Protein AF-A0A7J6TNI6-F1 (afdb_monomer_lite)

Organism: Perkinsus olseni (NCBI:txid32597)

Secondary structure (DSSP, 8-state):
--------------PPPPP---HHHHHHHHHHHHHHHHHHHHHHHHHHHHHHHHHHHHHHTT-HHHHHHHHHHHHHHHHHHHHHHHHHHHHHHHHHHHHHHHHHHHHHHHHHHHHHHHHHHHHHHHHHTTHHHHHHHHHHHHHHHHHTT-

Sequence (150 aa):
MRLFFGSKKKEQKKAAPPPQQNLPDAIMKNKEAIDTLEKREQLIEKKMAIQEQEARSRAAAKDKRGALMALKRKKLYEAELQTLMNSRMTLEQQILSLESSQTTAVAVQALAQGVSAQKTMNQQLNIDNIDELMDDMAEQQDLQNEVSQV

InterPro domains:
  IPR005024 Snf7 family [PF03357] (31-149)
  IPR005024 Snf7 family [PTHR22761] (9-149)

Radius of gyration: 37.38 Å; chains: 1; bounding box: 59×65×116 Å

Structure (mmCIF, N/CA/C/O backbone):
data_AF-A0A7J6TNI6-F1
#
_entry.id   AF-A0A7J6TNI6-F1
#
loop_
_atom_site.group_PDB
_atom_site.id
_atom_site.type_symbol
_atom_site.label_atom_id
_atom_site.label_alt_id
_atom_site.label_comp_id
_atom_site.label_asym_id
_atom_site.label_entity_id
_atom_site.label_seq_id
_atom_site.pdbx_PDB_ins_code
_atom_site.Cartn_x
_atom_site.Cartn_y
_atom_site.Cartn_z
_atom_site.occupancy
_atom_site.B_iso_or_equiv
_atom_site.auth_seq_id
_atom_site.auth_comp_id
_atom_site.auth_asym_id
_atom_site.auth_atom_id
_atom_site.pdbx_PDB_model_num
ATOM 1 N N . MET A 1 1 ? -13.912 52.108 47.418 1.00 45.91 1 MET A N 1
ATOM 2 C CA . MET A 1 1 ? -14.290 51.784 46.024 1.00 45.91 1 MET A CA 1
ATOM 3 C C . MET A 1 1 ? -14.054 50.297 45.799 1.00 45.91 1 MET A C 1
ATOM 5 O O . MET A 1 1 ? -12.912 49.863 45.825 1.00 4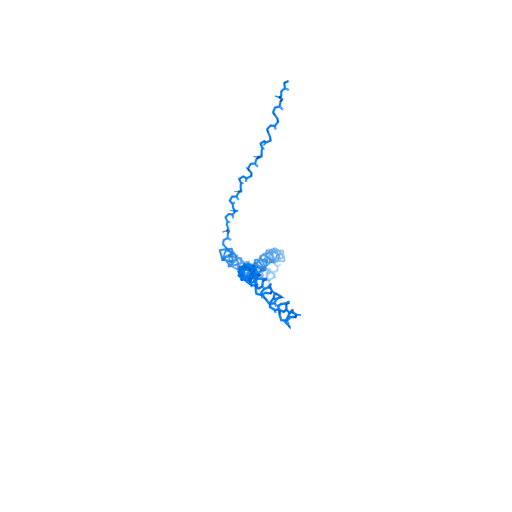5.91 1 MET A O 1
ATOM 9 N N . ARG A 1 2 ? -15.129 49.509 45.686 1.00 48.91 2 ARG A N 1
ATOM 10 C CA . ARG A 1 2 ? -15.087 48.080 45.341 1.00 48.91 2 ARG A CA 1
ATOM 11 C C . ARG A 1 2 ? -14.871 47.961 43.831 1.00 48.91 2 ARG A C 1
ATOM 13 O O . ARG A 1 2 ? -15.757 48.357 43.079 1.00 48.91 2 ARG A O 1
ATOM 20 N N . LEU A 1 3 ? -13.730 47.434 43.395 1.00 46.81 3 LEU A N 1
ATOM 21 C CA . LEU A 1 3 ? -13.525 47.041 42.000 1.00 46.81 3 LEU A CA 1
ATOM 22 C C . LEU A 1 3 ? -13.819 45.549 41.850 1.00 46.81 3 LEU A C 1
ATOM 24 O O . LEU A 1 3 ? -13.098 44.689 42.347 1.00 46.81 3 LEU A O 1
ATOM 28 N N . PHE A 1 4 ? -14.941 45.288 41.187 1.00 45.59 4 PHE A N 1
ATOM 29 C CA . PHE A 1 4 ? -15.401 43.991 40.720 1.00 45.59 4 PHE A CA 1
ATOM 30 C C . PHE A 1 4 ? -14.384 43.386 39.742 1.00 45.59 4 PHE A C 1
ATOM 32 O O . PHE A 1 4 ? -14.218 43.889 38.633 1.00 45.59 4 PHE A O 1
ATOM 39 N N . PHE A 1 5 ? -13.755 42.274 40.121 1.00 49.53 5 PHE A N 1
ATOM 40 C CA . PHE A 1 5 ? -13.036 41.404 39.191 1.00 49.53 5 PHE A CA 1
ATOM 41 C C . PHE A 1 5 ? -13.973 40.259 38.79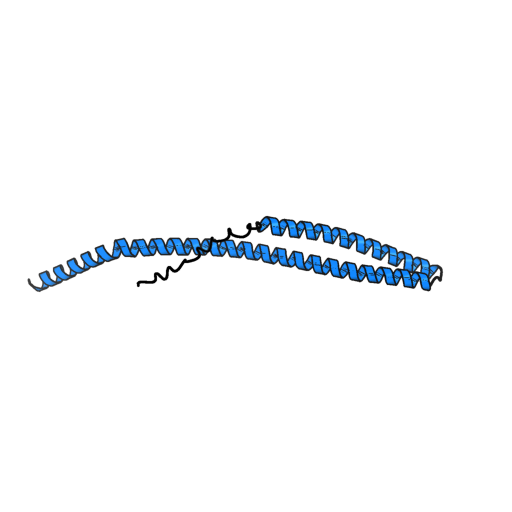0 1.00 49.53 5 PHE A C 1
ATOM 43 O O . PHE A 1 5 ? -14.080 39.239 39.465 1.00 49.53 5 PHE A O 1
ATOM 50 N N . GLY A 1 6 ? -14.734 40.480 37.716 1.00 42.69 6 GLY A N 1
ATOM 51 C CA . GLY A 1 6 ? -15.594 39.472 37.104 1.00 42.69 6 GLY A CA 1
ATOM 52 C C . GLY A 1 6 ? -14.782 38.556 36.193 1.00 42.69 6 GLY A C 1
ATOM 53 O O . GLY A 1 6 ? -14.431 38.928 35.074 1.00 42.69 6 GLY A O 1
ATOM 54 N N . SER A 1 7 ? -14.507 37.343 36.660 1.00 43.72 7 SER A N 1
ATOM 55 C CA . SER A 1 7 ? -13.927 36.253 35.879 1.00 43.72 7 SER A CA 1
ATOM 56 C C . SER A 1 7 ? -14.925 35.803 34.806 1.00 43.72 7 SER A C 1
ATOM 58 O O . SER A 1 7 ? -15.822 35.000 35.060 1.00 43.72 7 SER A O 1
ATOM 60 N N . LYS A 1 8 ? -14.780 36.296 33.570 1.00 43.22 8 LYS A N 1
ATOM 61 C CA . LYS A 1 8 ? -15.446 35.690 32.410 1.00 43.22 8 LYS A CA 1
ATOM 62 C C . LYS A 1 8 ? -14.763 34.362 32.091 1.00 43.22 8 LYS A C 1
ATOM 64 O O . LYS A 1 8 ? -13.775 34.306 31.362 1.00 43.22 8 LYS A O 1
ATOM 69 N N . LYS A 1 9 ? -15.319 33.286 32.649 1.00 44.12 9 LYS A N 1
ATOM 70 C CA . LYS A 1 9 ? -15.138 31.910 32.179 1.00 44.12 9 LYS A CA 1
ATOM 71 C C . LYS A 1 9 ? -15.533 31.904 30.696 1.00 44.12 9 LYS A C 1
ATOM 73 O O . LYS A 1 9 ? -16.710 32.024 30.368 1.00 44.12 9 LYS A O 1
ATOM 78 N N . LYS A 1 10 ? -14.551 31.856 29.791 1.00 43.22 10 LYS A N 1
ATOM 79 C CA . LYS A 1 10 ? -14.800 31.532 28.381 1.00 43.22 10 LYS A CA 1
ATOM 80 C C . LYS A 1 10 ? -15.402 30.131 28.374 1.00 43.22 10 LYS A C 1
ATOM 82 O O . LYS A 1 10 ? -14.684 29.161 28.600 1.00 43.22 10 LYS A O 1
ATOM 87 N N . GLU A 1 11 ? -16.709 30.036 28.152 1.00 45.25 11 GLU A N 1
ATOM 88 C CA . GLU A 1 11 ? -17.326 28.809 27.667 1.00 45.25 11 GLU A CA 1
ATOM 89 C C . GLU A 1 11 ? -16.573 28.404 26.401 1.00 45.25 11 GLU A C 1
ATOM 91 O O . GLU A 1 11 ? -16.716 29.005 25.334 1.00 45.25 11 GLU A O 1
ATOM 96 N N . GLN A 1 12 ? -15.710 27.400 26.537 1.00 46.66 12 GLN A N 1
ATOM 97 C CA . GLN A 1 12 ? -15.287 26.599 25.408 1.00 46.66 12 GLN A CA 1
ATOM 98 C C . GLN A 1 12 ? -16.565 25.975 24.854 1.00 46.66 12 GLN A C 1
ATOM 100 O O . GLN A 1 12 ? -17.049 24.966 25.366 1.00 46.66 12 GLN A O 1
ATOM 105 N N . LYS A 1 13 ? -17.140 26.601 23.820 1.00 45.12 13 LYS A N 1
ATOM 106 C CA . LYS A 1 13 ? -18.021 25.900 22.890 1.00 45.12 13 LYS A CA 1
ATOM 107 C C . LYS A 1 13 ? -17.258 24.643 22.496 1.00 45.12 13 LYS A C 1
ATOM 109 O O . LYS A 1 13 ? -16.234 24.752 21.822 1.00 45.12 13 LYS A O 1
ATOM 114 N N . LYS A 1 14 ? -17.705 23.479 22.983 1.00 46.28 14 LYS A N 1
ATOM 115 C CA . LYS A 1 14 ? -17.255 22.178 22.491 1.00 46.28 14 LYS A CA 1
ATOM 116 C C . LYS A 1 14 ? -17.391 22.262 20.978 1.00 46.28 14 LYS A C 1
ATOM 118 O O . LYS A 1 14 ? -18.511 22.338 20.475 1.00 46.28 14 LYS A O 1
ATOM 123 N N . ALA A 1 15 ? -16.263 22.372 20.277 1.00 48.03 15 ALA A N 1
ATOM 124 C CA . ALA A 1 15 ? -16.258 22.219 18.838 1.00 48.03 15 ALA A CA 1
ATOM 125 C C . ALA A 1 15 ? -16.976 20.897 18.570 1.00 48.03 15 ALA A C 1
ATOM 127 O O . ALA A 1 15 ? -16.678 19.897 19.235 1.00 48.03 15 ALA A O 1
ATOM 128 N N . ALA A 1 16 ? -17.978 20.923 17.689 1.00 48.41 16 ALA A N 1
ATOM 129 C CA . ALA A 1 16 ? -18.594 19.696 17.215 1.00 48.41 16 ALA A CA 1
ATOM 130 C C . ALA A 1 16 ? -17.454 18.733 16.844 1.00 48.41 16 ALA A C 1
ATOM 132 O O . ALA A 1 16 ? -16.458 19.204 16.275 1.00 48.41 16 ALA A O 1
ATOM 133 N N . PRO A 1 17 ? -17.539 17.440 17.210 1.00 50.31 17 PRO A N 1
ATOM 134 C CA . PRO A 1 17 ? -16.523 16.482 16.809 1.00 50.31 17 PRO A CA 1
ATOM 135 C C . PRO A 1 17 ? -16.280 16.671 15.307 1.00 50.31 17 PRO A C 1
ATOM 137 O O . PRO A 1 17 ? -17.267 16.849 14.580 1.00 50.31 17 PRO A O 1
ATOM 140 N N . PRO A 1 18 ? -15.017 16.705 14.837 1.00 50.53 18 PRO A N 1
ATOM 141 C CA . PRO A 1 18 ? -14.758 16.709 13.401 1.00 50.53 18 PRO A CA 1
ATOM 142 C C . PRO A 1 18 ? -15.631 15.618 12.774 1.00 50.53 18 PRO A C 1
ATOM 144 O O . PRO A 1 18 ? -15.795 14.576 13.421 1.00 50.53 18 PRO A O 1
ATOM 147 N N . PRO A 1 19 ? -16.252 15.871 11.602 1.00 47.53 19 PRO A N 1
ATOM 148 C CA . PRO A 1 19 ? -17.197 14.936 11.008 1.00 47.53 19 PRO A CA 1
ATOM 149 C C . PRO A 1 19 ? -16.558 13.559 11.059 1.00 47.53 19 PRO A C 1
ATOM 151 O O . PRO A 1 19 ? -15.451 13.382 10.545 1.00 47.53 19 PRO A O 1
ATOM 154 N N . GLN A 1 20 ? -17.198 12.645 11.791 1.00 54.06 20 GLN A N 1
ATOM 155 C CA . GLN A 1 20 ? -16.737 11.275 11.913 1.00 54.06 20 GLN A CA 1
ATOM 156 C C . GLN A 1 20 ? -16.708 10.749 10.485 1.00 54.06 20 GLN A C 1
ATOM 158 O O . GLN A 1 20 ? -17.751 10.461 9.907 1.00 54.06 20 GLN A O 1
ATOM 163 N N . GLN A 1 21 ? -15.532 10.728 9.858 1.00 59.56 21 GLN A N 1
ATOM 164 C CA . GLN A 1 21 ? -15.381 9.982 8.626 1.00 59.56 21 GLN A CA 1
ATOM 165 C C . GLN A 1 21 ? -15.717 8.551 9.014 1.00 59.56 21 GLN A C 1
ATOM 167 O O . GLN A 1 21 ? -15.063 7.982 9.892 1.00 59.56 21 GLN A O 1
ATOM 172 N N . ASN A 1 22 ? -16.802 8.021 8.452 1.00 82.12 22 ASN A N 1
ATOM 173 C CA . ASN A 1 22 ? -17.245 6.690 8.813 1.00 82.12 22 ASN A CA 1
ATOM 174 C C . ASN A 1 22 ? -16.111 5.730 8.451 1.00 82.12 22 ASN A C 1
ATOM 176 O O . ASN A 1 22 ? -15.612 5.747 7.325 1.00 82.12 22 ASN A O 1
ATOM 180 N N . LEU A 1 23 ? -15.685 4.908 9.410 1.00 85.94 23 LEU A N 1
ATOM 181 C CA . LEU A 1 23 ? -14.627 3.917 9.206 1.00 85.94 23 LEU A CA 1
ATOM 182 C C . LEU A 1 23 ? -14.835 3.076 7.925 1.00 85.94 23 LEU A C 1
ATOM 184 O O . LEU A 1 23 ? -13.872 2.903 7.177 1.00 85.94 23 LEU A O 1
ATOM 188 N N . PRO A 1 24 ? -16.071 2.618 7.616 1.00 88.44 24 PRO A N 1
ATOM 189 C CA . PRO A 1 24 ? -16.362 1.920 6.365 1.00 88.44 24 PRO A CA 1
ATOM 190 C C . PRO A 1 24 ? -16.052 2.746 5.110 1.00 88.44 24 PRO A C 1
ATOM 192 O O . PRO A 1 24 ? -15.468 2.217 4.167 1.00 88.44 24 PRO A O 1
ATOM 195 N N . ASP A 1 25 ? -16.369 4.044 5.112 1.00 92.00 25 ASP A N 1
ATOM 196 C CA . ASP A 1 25 ? -16.097 4.937 3.980 1.00 92.00 25 ASP A CA 1
ATOM 197 C C . ASP A 1 25 ? -14.586 5.104 3.764 1.00 92.00 25 ASP A C 1
ATOM 199 O O . ASP A 1 25 ? -14.121 5.155 2.627 1.00 92.00 25 ASP A O 1
ATOM 203 N N . ALA A 1 26 ? -13.802 5.168 4.846 1.00 91.75 26 ALA A N 1
ATOM 204 C CA . ALA A 1 26 ? -12.343 5.241 4.767 1.00 91.75 26 ALA A CA 1
ATOM 205 C C . ALA A 1 26 ? -11.737 3.950 4.192 1.00 91.75 26 ALA A C 1
ATOM 207 O O . ALA A 1 26 ? -10.877 4.012 3.313 1.00 91.75 26 ALA A O 1
ATOM 208 N N . ILE A 1 27 ? -12.222 2.783 4.631 1.00 94.06 27 ILE A N 1
ATOM 209 C CA . ILE A 1 27 ? -11.806 1.483 4.083 1.00 94.06 27 ILE A CA 1
ATOM 210 C C . ILE A 1 27 ? -12.151 1.398 2.591 1.00 94.06 27 ILE A C 1
ATOM 212 O O . ILE A 1 27 ? -11.309 0.996 1.790 1.00 94.06 27 ILE A O 1
ATOM 216 N N . MET A 1 28 ? -13.363 1.805 2.203 1.00 95.75 28 MET A N 1
ATOM 217 C CA . MET A 1 28 ? -13.804 1.801 0.806 1.00 95.75 28 MET A CA 1
ATOM 218 C C . MET A 1 28 ? -12.930 2.710 -0.065 1.00 95.75 28 MET A C 1
ATOM 220 O O . MET A 1 28 ? -12.426 2.262 -1.091 1.00 95.75 28 MET A O 1
ATOM 224 N N . LYS A 1 29 ? -12.663 3.946 0.372 1.00 96.56 29 LYS A N 1
ATOM 225 C CA . LYS A 1 29 ? -11.778 4.871 -0.353 1.00 96.56 29 LYS A CA 1
ATOM 226 C C . LYS A 1 29 ? -10.358 4.331 -0.504 1.00 96.56 29 LYS A C 1
ATOM 228 O O . LYS A 1 29 ? -9.753 4.498 -1.559 1.00 96.56 29 LYS A O 1
ATOM 233 N N . ASN A 1 30 ? -9.827 3.666 0.523 1.00 96.94 30 ASN A N 1
ATOM 234 C CA . ASN A 1 30 ? -8.516 3.026 0.428 1.00 96.94 30 ASN A CA 1
ATOM 235 C C . ASN A 1 30 ? -8.518 1.890 -0.606 1.00 96.94 30 ASN A C 1
ATOM 237 O O . ASN A 1 30 ? -7.564 1.781 -1.372 1.00 96.94 30 ASN A O 1
ATOM 241 N N . LYS A 1 31 ? -9.592 1.090 -0.681 1.00 97.62 31 LYS A N 1
ATOM 242 C CA . LYS A 1 31 ? -9.755 0.040 -1.704 1.00 97.62 31 LYS A CA 1
ATOM 243 C C . LYS A 1 31 ? -9.834 0.624 -3.119 1.00 97.62 31 LYS A C 1
ATOM 245 O O . LYS A 1 31 ? -9.099 0.183 -3.992 1.00 97.62 31 LYS A O 1
ATOM 250 N N . GLU A 1 32 ? -10.624 1.675 -3.331 1.00 98.12 32 GLU A N 1
ATOM 251 C CA . GLU A 1 32 ? -10.698 2.373 -4.628 1.00 98.12 32 GLU A CA 1
ATOM 252 C C . GLU A 1 32 ? -9.340 2.961 -5.059 1.00 98.12 32 GLU A C 1
ATOM 254 O O . GLU A 1 32 ? -8.970 2.940 -6.241 1.00 98.12 32 GLU A O 1
ATOM 259 N N . ALA A 1 33 ? -8.575 3.488 -4.098 1.00 98.00 33 ALA A N 1
ATOM 260 C CA . ALA A 1 33 ? -7.225 3.976 -4.343 1.00 98.00 33 ALA A CA 1
ATOM 261 C C . ALA A 1 33 ? -6.270 2.832 -4.724 1.00 98.00 33 ALA A C 1
ATOM 263 O O . ALA A 1 33 ? -5.512 2.988 -5.682 1.00 98.00 33 ALA A O 1
ATOM 264 N N . ILE A 1 34 ? -6.340 1.681 -4.042 1.00 98.44 34 ILE A N 1
ATOM 265 C CA . ILE A 1 34 ? -5.582 0.469 -4.394 1.00 98.44 34 ILE A CA 1
ATOM 266 C C . ILE A 1 34 ? -5.905 0.032 -5.827 1.00 98.44 34 ILE A C 1
ATOM 268 O O . ILE A 1 34 ? -4.982 -0.085 -6.628 1.00 98.44 34 ILE A O 1
ATOM 272 N N . ASP A 1 35 ? -7.183 -0.083 -6.200 1.00 98.38 35 ASP A N 1
ATOM 273 C CA . ASP A 1 35 ? -7.592 -0.470 -7.561 1.00 98.38 35 ASP A CA 1
ATOM 274 C C . ASP A 1 35 ? -7.021 0.474 -8.632 1.00 98.38 35 ASP A C 1
ATOM 276 O O . ASP A 1 35 ? -6.676 0.078 -9.751 1.00 98.38 35 ASP A O 1
ATOM 280 N N . THR A 1 36 ? -6.940 1.765 -8.307 1.00 98.25 36 THR A N 1
ATOM 281 C CA . THR A 1 36 ? -6.363 2.779 -9.194 1.00 98.25 36 THR A CA 1
ATOM 282 C C . THR A 1 36 ? -4.850 2.608 -9.324 1.00 98.25 36 THR A C 1
ATOM 284 O O . THR A 1 36 ? -4.318 2.700 -10.436 1.00 98.25 36 THR A O 1
ATOM 287 N N . LEU A 1 37 ? -4.159 2.342 -8.212 1.00 98.25 37 LEU A N 1
ATOM 288 C CA . LEU A 1 37 ? -2.723 2.071 -8.202 1.00 98.25 37 LEU A CA 1
ATOM 289 C C . LEU A 1 37 ? -2.399 0.792 -8.979 1.00 98.25 37 LEU A C 1
ATOM 291 O O . LEU A 1 37 ? -1.517 0.835 -9.826 1.00 98.25 37 LEU A O 1
ATOM 295 N N . GLU A 1 38 ? -3.159 -0.289 -8.819 1.00 98.38 38 GLU A N 1
ATOM 296 C CA . GLU A 1 38 ? -2.940 -1.547 -9.549 1.00 98.38 38 GLU A CA 1
ATOM 297 C C . GLU A 1 38 ? -3.091 -1.374 -11.065 1.00 98.38 38 GLU A C 1
ATOM 299 O O . GLU A 1 38 ? -2.255 -1.828 -11.851 1.00 98.38 38 GLU A O 1
ATOM 304 N N . LYS A 1 39 ? -4.111 -0.631 -11.515 1.00 98.56 39 LYS A N 1
ATOM 305 C CA . LYS A 1 39 ? -4.255 -0.282 -12.942 1.00 98.56 39 LYS A CA 1
ATOM 306 C C . LYS A 1 39 ? -3.055 0.518 -13.451 1.00 98.56 39 LYS A C 1
ATOM 308 O O . LYS A 1 39 ? -2.645 0.364 -14.606 1.00 98.56 39 LYS A O 1
ATOM 313 N N . ARG A 1 40 ? -2.494 1.393 -12.610 1.00 98.25 40 ARG A N 1
ATOM 314 C CA . ARG A 1 40 ? -1.297 2.173 -12.934 1.00 98.25 40 ARG A CA 1
ATOM 315 C C . ARG A 1 40 ? -0.063 1.274 -13.008 1.00 98.25 40 ARG A C 1
ATOM 317 O O . ARG A 1 40 ? 0.663 1.379 -13.992 1.00 98.25 40 ARG A O 1
ATOM 324 N N . GLU A 1 41 ? 0.136 0.383 -12.042 1.00 98.38 41 GLU A N 1
ATOM 325 C CA . GLU A 1 41 ? 1.218 -0.610 -12.015 1.00 98.38 41 GLU A CA 1
ATOM 326 C C . GLU A 1 41 ? 1.218 -1.447 -13.301 1.00 98.38 41 GLU A C 1
ATOM 328 O O . GLU A 1 41 ? 2.208 -1.438 -14.033 1.00 98.38 41 GLU A O 1
ATOM 333 N N . GLN A 1 42 ? 0.071 -2.021 -13.681 1.00 98.56 42 GLN A N 1
ATOM 334 C CA . GLN A 1 42 ? -0.079 -2.795 -14.922 1.00 98.56 42 GLN A CA 1
ATOM 335 C C . GLN A 1 42 ? 0.287 -1.991 -16.180 1.00 98.56 42 GLN A C 1
ATOM 337 O O . GLN A 1 42 ? 0.845 -2.520 -17.147 1.00 98.56 42 GLN A O 1
ATOM 342 N N . LEU A 1 43 ? -0.044 -0.696 -16.215 1.00 98.56 43 LEU A N 1
ATOM 343 C CA . LEU A 1 43 ? 0.342 0.173 -17.325 1.00 98.56 43 LEU A CA 1
ATOM 344 C C . LEU A 1 43 ? 1.862 0.389 -17.367 1.00 98.56 43 LEU A C 1
ATOM 346 O O . LEU A 1 43 ? 2.445 0.401 -18.454 1.00 98.56 43 LEU A O 1
ATOM 350 N N . ILE A 1 44 ? 2.498 0.579 -16.211 1.00 98.62 44 ILE A N 1
ATOM 351 C CA . ILE A 1 44 ? 3.950 0.758 -16.106 1.00 98.62 44 ILE A CA 1
ATOM 352 C C . ILE A 1 44 ? 4.688 -0.527 -16.495 1.00 98.62 44 ILE A C 1
ATOM 354 O O . ILE A 1 44 ? 5.625 -0.458 -17.291 1.00 98.62 44 ILE A O 1
ATOM 358 N N . GLU A 1 45 ? 4.213 -1.697 -16.072 1.00 98.56 45 GLU A N 1
ATOM 359 C CA . GLU A 1 45 ? 4.758 -2.995 -16.488 1.00 98.56 45 GLU A CA 1
ATOM 360 C C . GLU A 1 45 ? 4.693 -3.187 -18.010 1.00 98.56 45 GLU A C 1
ATOM 362 O O . GLU A 1 45 ? 5.686 -3.559 -18.644 1.00 98.56 45 GLU A O 1
ATOM 367 N N . LYS A 1 46 ? 3.562 -2.841 -18.642 1.00 98.69 46 LYS A N 1
ATOM 368 C CA . LYS A 1 46 ? 3.439 -2.860 -20.111 1.00 98.69 46 LYS A CA 1
ATOM 369 C C . LYS A 1 46 ? 4.456 -1.931 -20.774 1.00 98.69 46 LYS A C 1
ATOM 371 O O . LYS A 1 46 ? 5.084 -2.309 -21.763 1.00 98.69 46 LYS A O 1
ATOM 376 N N . LYS A 1 47 ? 4.667 -0.725 -20.232 1.00 98.56 47 LYS A N 1
ATOM 377 C CA . LYS A 1 47 ? 5.693 0.201 -20.741 1.00 98.56 47 LYS A CA 1
ATOM 378 C C . LYS A 1 47 ? 7.102 -0.365 -20.575 1.00 98.56 47 LYS A C 1
ATOM 380 O O . LYS A 1 47 ? 7.905 -0.226 -21.496 1.00 98.56 47 LYS A O 1
ATOM 385 N N . MET A 1 48 ? 7.403 -1.026 -19.458 1.00 98.69 48 MET A N 1
ATOM 386 C CA . MET A 1 48 ? 8.685 -1.704 -19.247 1.00 98.69 48 MET A CA 1
ATOM 387 C C . MET A 1 48 ? 8.924 -2.796 -20.290 1.00 98.69 48 MET A C 1
ATOM 389 O O . MET A 1 48 ? 10.004 -2.831 -20.880 1.00 98.69 48 MET A O 1
ATOM 393 N N . ALA A 1 49 ? 7.917 -3.629 -20.567 1.00 98.69 49 ALA A N 1
ATOM 394 C CA . ALA A 1 49 ? 7.997 -4.670 -21.591 1.00 98.69 49 ALA A CA 1
ATOM 395 C C . ALA A 1 49 ? 8.265 -4.082 -22.989 1.00 98.69 49 ALA A C 1
ATOM 397 O O . ALA A 1 49 ? 9.133 -4.571 -23.712 1.00 98.69 49 ALA A O 1
ATOM 398 N N . ILE A 1 50 ? 7.598 -2.973 -23.338 1.00 98.69 50 ILE A N 1
ATOM 399 C CA . ILE A 1 50 ? 7.842 -2.245 -24.595 1.00 98.69 50 ILE A CA 1
ATOM 400 C C . ILE A 1 50 ? 9.291 -1.745 -24.669 1.00 98.69 50 ILE A C 1
ATOM 402 O O . ILE A 1 50 ? 9.954 -1.931 -25.688 1.00 98.69 50 ILE A O 1
ATOM 406 N N . GLN A 1 51 ? 9.810 -1.128 -23.600 1.00 98.50 51 GLN A N 1
ATOM 407 C CA . GLN A 1 51 ? 11.194 -0.635 -23.579 1.00 98.50 51 GLN A CA 1
ATOM 408 C C . GLN A 1 51 ? 12.220 -1.769 -23.653 1.00 98.50 51 GLN A C 1
ATOM 410 O O . GLN A 1 51 ? 13.273 -1.614 -24.272 1.00 98.50 51 GLN A O 1
ATOM 415 N N . GLU A 1 52 ? 11.920 -2.920 -23.055 1.00 98.44 52 GLU A N 1
ATOM 416 C CA . GLU A 1 52 ? 12.758 -4.109 -23.163 1.00 98.44 52 GLU A CA 1
ATOM 417 C C . GLU A 1 52 ? 12.791 -4.658 -24.593 1.00 98.44 52 GLU A C 1
ATOM 419 O O . GLU A 1 52 ? 13.868 -4.955 -25.117 1.00 98.44 52 GLU A O 1
ATOM 424 N N . GLN A 1 53 ? 11.635 -4.752 -25.250 1.00 98.62 53 GLN A N 1
ATOM 425 C CA . GLN A 1 53 ? 11.558 -5.168 -26.647 1.00 98.62 53 GLN A CA 1
ATOM 426 C C . GLN A 1 53 ? 12.291 -4.178 -27.564 1.00 98.62 53 GLN A C 1
ATOM 428 O O . GLN A 1 53 ? 13.053 -4.601 -28.436 1.00 98.62 53 GLN A O 1
ATOM 433 N N . GLU A 1 54 ? 12.133 -2.870 -27.335 1.00 98.50 54 GLU A N 1
ATOM 434 C CA . GLU A 1 54 ? 12.862 -1.828 -28.064 1.00 98.50 54 GLU A CA 1
ATOM 435 C C . GLU A 1 54 ? 14.379 -1.981 -27.874 1.00 98.50 54 GLU A C 1
ATOM 437 O O . GLU A 1 54 ? 15.129 -1.952 -28.853 1.00 98.50 54 GLU A O 1
ATOM 442 N N . ALA A 1 55 ? 14.845 -2.203 -26.640 1.00 98.50 55 ALA A N 1
ATOM 443 C CA . ALA A 1 55 ? 16.259 -2.428 -26.354 1.00 98.50 55 ALA A CA 1
ATOM 444 C C . ALA A 1 55 ? 16.813 -3.630 -27.133 1.00 98.50 55 ALA A C 1
ATOM 446 O O . ALA A 1 55 ? 17.866 -3.518 -27.764 1.00 98.50 55 ALA A O 1
ATOM 447 N N . ARG A 1 56 ? 16.087 -4.758 -27.132 1.00 98.44 56 ARG A N 1
ATOM 448 C CA . ARG A 1 56 ? 16.459 -5.979 -27.867 1.00 98.44 56 ARG A CA 1
ATOM 449 C C . ARG A 1 56 ? 16.504 -5.735 -29.375 1.00 98.44 56 ARG A C 1
ATOM 451 O O . ARG A 1 56 ? 17.491 -6.087 -30.016 1.00 98.44 56 ARG A O 1
ATOM 458 N N . SER A 1 57 ? 15.483 -5.079 -29.930 1.00 98.56 57 SER A N 1
ATOM 459 C CA . SER A 1 57 ? 15.412 -4.762 -31.361 1.00 98.56 57 SER A CA 1
ATOM 460 C C . SER A 1 57 ? 16.562 -3.855 -31.804 1.00 98.56 57 SER A C 1
ATOM 462 O O . SER A 1 57 ? 17.189 -4.106 -32.832 1.00 98.56 57 SER A O 1
ATOM 464 N N . ARG A 1 58 ? 16.874 -2.810 -31.030 1.00 98.25 58 ARG A N 1
ATOM 465 C CA . ARG A 1 58 ? 17.977 -1.892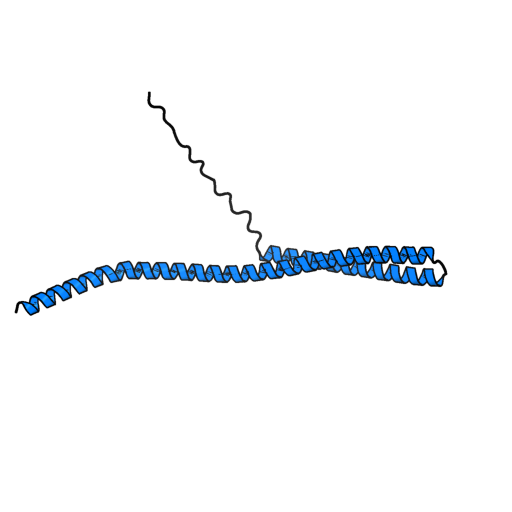 -31.351 1.00 98.25 58 ARG A CA 1
ATOM 466 C C . ARG A 1 58 ? 19.342 -2.556 -31.208 1.00 98.25 58 ARG A C 1
ATOM 468 O O . ARG A 1 58 ? 20.218 -2.324 -32.037 1.00 98.25 58 ARG A O 1
ATOM 475 N N . ALA A 1 59 ? 19.512 -3.419 -30.207 1.00 98.12 59 ALA A N 1
ATOM 476 C CA . ALA A 1 59 ? 20.730 -4.205 -30.046 1.00 98.12 59 ALA A CA 1
ATOM 477 C C . ALA A 1 59 ? 20.957 -5.146 -31.242 1.00 98.12 59 ALA A C 1
ATOM 479 O O . ALA A 1 59 ? 22.070 -5.199 -31.765 1.00 98.12 59 ALA A O 1
ATOM 480 N N . ALA A 1 60 ? 19.905 -5.818 -31.727 1.00 98.25 60 ALA A N 1
ATOM 481 C CA . ALA A 1 60 ? 19.966 -6.654 -32.929 1.00 98.25 60 ALA A CA 1
ATOM 482 C C . ALA A 1 60 ? 20.345 -5.847 -34.186 1.00 98.25 60 ALA A C 1
ATOM 484 O O . ALA A 1 60 ? 21.121 -6.316 -35.015 1.00 98.25 60 ALA A O 1
ATOM 485 N N . ALA A 1 61 ? 19.885 -4.596 -34.280 1.00 98.25 61 ALA A N 1
ATOM 486 C CA . ALA A 1 61 ? 20.272 -3.650 -35.329 1.00 98.25 61 ALA A CA 1
ATOM 487 C C . ALA A 1 61 ? 21.670 -3.020 -35.130 1.00 98.25 61 ALA A C 1
ATOM 489 O O . ALA A 1 61 ? 22.044 -2.111 -35.869 1.00 98.25 61 ALA A O 1
ATOM 490 N N . LYS A 1 62 ? 22.449 -3.471 -34.134 1.00 98.06 62 LYS A N 1
ATOM 491 C CA . LYS A 1 62 ? 23.760 -2.917 -33.740 1.00 98.06 62 LYS A CA 1
ATOM 492 C C . LYS A 1 62 ? 23.722 -1.440 -33.297 1.00 98.06 62 LYS A C 1
ATOM 494 O O . LYS A 1 62 ? 24.774 -0.822 -33.133 1.00 98.06 62 LYS A O 1
ATOM 499 N N . ASP A 1 63 ? 22.543 -0.884 -33.002 1.00 98.31 63 ASP A N 1
ATOM 500 C CA . ASP A 1 63 ? 22.374 0.445 -32.397 1.00 98.31 63 ASP A CA 1
ATOM 501 C C . ASP A 1 63 ? 22.540 0.367 -30.870 1.00 98.31 63 ASP A C 1
ATOM 503 O O . ASP A 1 63 ? 21.582 0.359 -30.089 1.00 98.31 63 ASP A O 1
ATOM 507 N N . LYS A 1 64 ? 23.801 0.323 -30.425 1.00 98.00 64 LYS A N 1
ATOM 508 C CA . LYS A 1 64 ? 24.149 0.259 -28.996 1.00 98.00 64 LYS A CA 1
ATOM 509 C C . LYS A 1 64 ? 23.632 1.470 -28.212 1.00 98.00 64 LYS A C 1
ATOM 511 O O . LYS A 1 64 ? 23.219 1.327 -27.060 1.00 98.00 64 LYS A O 1
ATOM 516 N N . ARG A 1 65 ? 23.660 2.668 -28.810 1.00 98.31 65 ARG A N 1
ATOM 517 C CA . ARG A 1 65 ? 23.255 3.908 -28.128 1.00 98.31 65 ARG A CA 1
ATOM 518 C C . ARG A 1 65 ? 21.754 3.912 -27.875 1.00 98.31 65 ARG A C 1
ATOM 520 O O . ARG A 1 65 ? 21.327 4.223 -26.764 1.00 98.31 65 ARG A O 1
ATOM 527 N N . GLY A 1 66 ? 20.965 3.545 -28.878 1.00 98.31 66 GLY A N 1
ATOM 528 C CA . GLY A 1 66 ? 19.523 3.469 -28.740 1.00 98.31 66 GLY A CA 1
ATOM 529 C C . GLY A 1 66 ? 19.077 2.347 -27.804 1.00 98.31 66 GLY A C 1
ATOM 530 O O . GLY A 1 66 ? 18.190 2.577 -26.984 1.00 98.31 66 GLY A O 1
ATOM 531 N N . ALA A 1 67 ? 19.731 1.180 -27.841 1.00 98.50 67 ALA A N 1
ATOM 532 C CA . ALA A 1 67 ? 19.462 0.108 -26.881 1.00 98.50 67 ALA A CA 1
ATOM 533 C C . ALA A 1 67 ? 19.691 0.574 -25.431 1.00 98.50 67 ALA A C 1
ATOM 535 O O . ALA A 1 67 ? 18.834 0.384 -24.568 1.00 98.50 67 ALA A O 1
ATOM 536 N N . LEU A 1 68 ? 20.803 1.275 -25.174 1.00 98.56 68 LEU A N 1
ATOM 537 C CA . LEU A 1 68 ? 21.096 1.836 -23.854 1.00 98.56 68 LEU A CA 1
ATOM 538 C C . LEU A 1 68 ? 20.056 2.882 -23.420 1.00 98.56 68 LEU A C 1
ATOM 540 O O . LEU A 1 68 ? 19.692 2.931 -22.247 1.00 98.56 68 LEU A O 1
ATOM 544 N N . MET A 1 69 ? 19.568 3.719 -24.339 1.00 98.56 69 MET A N 1
ATOM 545 C CA . MET A 1 69 ? 18.509 4.688 -24.035 1.00 98.56 69 MET A CA 1
ATOM 546 C C . MET A 1 69 ? 17.191 4.007 -23.650 1.00 98.56 69 MET A C 1
ATOM 548 O O . MET A 1 69 ? 16.561 4.437 -22.685 1.00 98.56 69 MET A O 1
ATOM 552 N N . ALA A 1 70 ? 16.795 2.941 -24.349 1.00 98.56 70 ALA A N 1
ATOM 553 C CA . ALA A 1 70 ? 15.590 2.185 -24.007 1.00 98.56 70 ALA A CA 1
ATOM 554 C C . ALA A 1 70 ? 15.723 1.508 -22.628 1.00 98.56 70 ALA A C 1
ATOM 556 O O . ALA A 1 70 ? 14.824 1.622 -21.798 1.00 98.56 70 ALA A O 1
ATOM 557 N N . LEU A 1 71 ? 16.888 0.925 -22.316 1.00 98.62 71 LEU A N 1
ATOM 558 C CA . LEU A 1 71 ? 17.166 0.371 -20.982 1.00 98.62 71 LEU A CA 1
ATOM 559 C C . LEU A 1 71 ? 17.124 1.436 -19.875 1.00 98.62 71 LEU A C 1
ATOM 561 O O . LEU A 1 71 ? 16.583 1.184 -18.801 1.00 98.62 71 LEU A O 1
ATOM 565 N N . LYS A 1 72 ? 17.641 2.646 -20.128 1.00 98.62 72 LYS A N 1
ATOM 566 C CA . LYS A 1 72 ? 17.530 3.762 -19.173 1.00 98.62 72 LYS A CA 1
ATOM 567 C C . LYS A 1 72 ? 16.071 4.144 -18.915 1.00 98.62 72 LYS A C 1
ATOM 569 O O . LYS A 1 72 ? 15.713 4.367 -17.764 1.00 98.62 72 LYS A O 1
ATOM 574 N N . ARG A 1 73 ? 15.227 4.185 -19.953 1.00 98.62 73 ARG A N 1
ATOM 575 C CA . ARG A 1 73 ? 13.782 4.429 -19.796 1.00 98.62 73 ARG A CA 1
ATOM 576 C C . ARG A 1 73 ? 13.097 3.306 -19.022 1.00 98.62 73 ARG A C 1
ATOM 578 O O . ARG A 1 73 ? 12.328 3.606 -18.116 1.00 98.62 73 ARG A O 1
ATOM 585 N N . LYS A 1 74 ? 13.425 2.039 -19.308 1.00 98.62 74 LYS A N 1
ATOM 586 C CA . LYS A 1 74 ? 12.934 0.890 -18.530 1.00 98.62 74 LYS A CA 1
ATOM 587 C C . LYS A 1 74 ? 13.256 1.052 -17.040 1.00 98.62 74 LYS A C 1
ATOM 589 O O . LYS A 1 74 ? 12.359 0.926 -16.219 1.00 98.62 74 LYS A O 1
ATOM 594 N N . LYS A 1 75 ? 14.494 1.430 -16.703 1.00 98.56 75 LYS A N 1
ATOM 595 C CA . LYS A 1 75 ? 14.921 1.636 -15.310 1.00 98.56 75 LYS A CA 1
ATOM 596 C C . LYS A 1 75 ? 14.151 2.753 -14.589 1.00 98.56 75 LYS A C 1
ATOM 598 O O . LYS A 1 75 ? 13.918 2.660 -13.390 1.00 98.56 75 LYS A O 1
ATOM 603 N N . LEU A 1 76 ? 13.745 3.809 -15.300 1.00 98.62 76 LEU A N 1
ATOM 604 C CA . LEU A 1 76 ? 12.882 4.848 -14.723 1.00 98.62 76 LEU A CA 1
ATOM 605 C C . LEU A 1 76 ? 11.485 4.301 -14.400 1.00 98.62 76 LEU A C 1
ATOM 607 O O . LEU A 1 76 ? 10.948 4.602 -13.339 1.00 98.62 76 LEU A O 1
ATOM 611 N N . TYR A 1 77 ? 10.926 3.466 -15.279 1.00 98.75 77 TYR A N 1
ATOM 612 C CA . TYR A 1 77 ? 9.649 2.797 -15.029 1.00 98.75 77 TYR A CA 1
ATOM 613 C C . TYR A 1 77 ? 9.730 1.776 -13.888 1.00 98.75 77 TYR A C 1
ATOM 615 O O . TYR A 1 77 ? 8.793 1.694 -13.107 1.00 98.75 77 TYR A O 1
ATOM 623 N N . GLU A 1 78 ? 10.849 1.064 -13.730 1.00 98.62 78 GLU A N 1
ATOM 624 C CA . GLU A 1 78 ? 11.083 0.183 -12.573 1.00 98.62 78 GLU A CA 1
ATOM 625 C C . GLU A 1 78 ? 11.028 0.961 -11.248 1.00 98.62 78 GLU A C 1
ATOM 627 O O . GLU A 1 78 ? 10.397 0.516 -10.292 1.00 98.62 78 GLU A O 1
ATOM 632 N N . ALA A 1 79 ? 11.632 2.154 -11.199 1.00 98.62 79 ALA A N 1
ATOM 633 C CA . ALA A 1 79 ? 11.576 3.015 -10.018 1.00 98.62 79 ALA A CA 1
ATOM 634 C C . ALA A 1 79 ? 10.160 3.569 -9.749 1.00 98.62 79 ALA A C 1
ATOM 636 O O . ALA A 1 79 ? 9.732 3.643 -8.593 1.00 98.62 79 ALA A O 1
ATOM 637 N N . GLU A 1 80 ? 9.419 3.938 -10.803 1.00 98.25 80 GLU A N 1
ATOM 638 C CA . GLU A 1 80 ? 8.009 4.346 -10.687 1.00 98.25 80 GLU A CA 1
ATOM 639 C C . GLU A 1 80 ? 7.154 3.186 -10.154 1.00 98.25 80 GLU A C 1
ATOM 641 O O . GLU A 1 80 ? 6.406 3.378 -9.197 1.00 98.25 80 GLU A O 1
ATOM 646 N N . LEU A 1 81 ? 7.319 1.977 -10.703 1.00 98.69 81 LEU A N 1
ATOM 647 C CA . LEU A 1 81 ? 6.607 0.772 -10.274 1.00 98.69 81 LEU A CA 1
ATOM 648 C C . LEU A 1 81 ? 6.856 0.473 -8.794 1.00 98.69 81 LEU A C 1
ATOM 650 O O . LEU A 1 81 ? 5.907 0.297 -8.038 1.00 98.69 81 LEU A O 1
ATOM 654 N N . GLN A 1 82 ? 8.116 0.499 -8.356 1.00 98.56 82 GLN A N 1
ATOM 655 C CA . GLN A 1 82 ? 8.461 0.276 -6.952 1.00 98.56 82 GLN A CA 1
ATOM 656 C C . GLN A 1 82 ? 7.787 1.297 -6.022 1.00 98.56 82 GLN A C 1
ATOM 658 O O . GLN A 1 82 ? 7.322 0.948 -4.938 1.00 98.56 82 GLN A O 1
ATOM 663 N N . THR A 1 83 ? 7.713 2.561 -6.442 1.00 98.44 83 THR A N 1
ATOM 664 C CA . THR A 1 83 ? 7.035 3.606 -5.665 1.00 98.44 83 THR A CA 1
ATOM 665 C C . THR A 1 83 ? 5.537 3.322 -5.544 1.00 98.44 83 THR A C 1
ATOM 667 O O . THR A 1 83 ? 4.998 3.406 -4.441 1.00 98.44 83 THR A O 1
ATOM 670 N N . LEU A 1 84 ? 4.881 2.939 -6.646 1.00 98.38 84 LEU A N 1
ATOM 671 C CA . LEU A 1 84 ? 3.458 2.580 -6.653 1.00 98.38 84 LEU A CA 1
ATOM 672 C C . LEU A 1 84 ? 3.179 1.391 -5.724 1.00 98.38 84 LEU A C 1
ATOM 674 O O . LEU A 1 84 ? 2.302 1.497 -4.866 1.00 98.38 84 LEU A O 1
ATOM 678 N N . MET A 1 85 ? 4.000 0.338 -5.802 1.00 98.31 85 MET A N 1
ATOM 679 C CA . MET A 1 85 ? 3.875 -0.849 -4.949 1.00 98.31 85 MET A CA 1
ATOM 680 C C . MET A 1 85 ? 3.999 -0.503 -3.462 1.00 98.31 85 MET A C 1
ATOM 682 O O . MET A 1 85 ? 3.218 -0.986 -2.642 1.00 98.31 85 MET A O 1
ATOM 686 N N . ASN A 1 86 ? 4.944 0.372 -3.101 1.00 98.56 86 ASN A N 1
ATOM 687 C CA . ASN A 1 86 ? 5.102 0.837 -1.722 1.00 98.56 86 ASN A CA 1
ATOM 688 C C . ASN A 1 86 ? 3.870 1.627 -1.241 1.00 98.56 86 ASN A C 1
ATOM 690 O O . ASN A 1 86 ? 3.416 1.452 -0.106 1.00 98.56 86 ASN A O 1
ATOM 694 N N . SER A 1 87 ? 3.312 2.494 -2.094 1.00 98.19 87 SER A N 1
ATOM 695 C CA . SER A 1 87 ? 2.079 3.227 -1.782 1.00 98.19 87 SER A CA 1
ATOM 696 C C . SER A 1 87 ? 0.890 2.282 -1.600 1.00 98.19 87 SER A C 1
ATOM 698 O O . SER A 1 87 ? 0.136 2.438 -0.641 1.00 98.19 87 SER A O 1
ATOM 700 N N . ARG A 1 88 ? 0.759 1.269 -2.464 1.00 98.19 88 ARG A N 1
ATOM 701 C CA . ARG A 1 88 ? -0.286 0.242 -2.383 1.00 98.19 88 ARG A CA 1
ATOM 702 C C . ARG A 1 88 ? -0.192 -0.546 -1.074 1.00 98.19 88 ARG A C 1
ATOM 704 O O . ARG A 1 88 ? -1.171 -0.607 -0.338 1.00 98.19 88 ARG A O 1
ATOM 711 N N . MET A 1 89 ? 1.003 -1.026 -0.719 1.00 98.38 89 MET A N 1
ATOM 712 C CA . MET A 1 89 ? 1.252 -1.740 0.543 1.00 98.38 89 MET A CA 1
ATOM 713 C C . MET A 1 89 ? 0.912 -0.889 1.775 1.00 98.38 89 MET A C 1
ATOM 715 O O . MET A 1 89 ? 0.365 -1.385 2.758 1.00 98.38 89 MET A O 1
ATOM 719 N N . THR A 1 90 ? 1.202 0.414 1.725 1.00 98.38 90 THR A N 1
ATOM 720 C CA . THR A 1 90 ? 0.846 1.339 2.812 1.00 98.38 90 THR A CA 1
ATOM 721 C C . THR A 1 90 ? -0.674 1.429 2.993 1.00 98.38 90 THR A C 1
ATOM 723 O O . THR A 1 90 ? -1.160 1.398 4.125 1.00 98.38 90 THR A O 1
ATOM 726 N N . LEU A 1 91 ? -1.437 1.497 1.896 1.00 98.19 91 LEU A N 1
ATOM 727 C CA . LEU A 1 91 ? -2.903 1.523 1.942 1.00 98.19 91 LEU A CA 1
ATOM 728 C C . LEU A 1 91 ? -3.489 0.197 2.444 1.00 98.19 91 LEU A C 1
ATOM 730 O O . LEU A 1 91 ? -4.414 0.215 3.257 1.00 98.19 91 LEU A O 1
ATOM 734 N N . GLU A 1 92 ? -2.931 -0.940 2.024 1.00 98.00 92 GLU A N 1
ATOM 735 C CA . GLU A 1 92 ? -3.312 -2.267 2.530 1.00 98.00 92 GLU A CA 1
ATOM 736 C C . GLU A 1 92 ? -3.103 -2.357 4.049 1.00 98.00 92 GLU A C 1
ATOM 738 O O . GLU A 1 92 ? -4.005 -2.751 4.791 1.00 98.00 92 GLU A O 1
ATOM 743 N N . GLN A 1 93 ? -1.946 -1.902 4.538 1.00 98.19 93 GLN A N 1
ATOM 744 C CA . GLN A 1 93 ? -1.654 -1.862 5.969 1.00 98.19 93 GLN A CA 1
ATOM 745 C C . GLN A 1 93 ? -2.619 -0.945 6.737 1.00 98.19 93 GLN A C 1
ATOM 747 O O . GLN A 1 93 ? -3.002 -1.255 7.871 1.00 98.19 93 GLN A O 1
ATOM 752 N N . GLN A 1 94 ? -3.031 0.171 6.132 1.00 96.94 94 GLN A N 1
ATOM 753 C CA . GLN A 1 94 ? -4.010 1.076 6.727 1.00 96.94 94 GLN A CA 1
ATOM 754 C C . GLN A 1 94 ? -5.397 0.428 6.822 1.00 96.94 94 GLN A C 1
ATOM 756 O O . GLN A 1 94 ? -6.057 0.588 7.846 1.00 96.94 94 GLN A O 1
ATOM 761 N N . ILE A 1 95 ? -5.829 -0.330 5.808 1.00 97.12 95 ILE A N 1
ATOM 762 C CA . ILE A 1 95 ? -7.088 -1.092 5.857 1.00 97.12 95 ILE A CA 1
ATOM 763 C C . ILE A 1 95 ? -7.064 -2.076 7.030 1.00 97.12 95 ILE A C 1
ATOM 765 O O . ILE A 1 95 ? -7.965 -2.034 7.865 1.00 97.12 95 ILE A O 1
ATOM 769 N N . LEU A 1 96 ? -5.997 -2.872 7.161 1.00 97.06 96 LEU A N 1
ATOM 770 C CA . LEU A 1 96 ? -5.844 -3.821 8.271 1.00 97.06 96 LEU A CA 1
ATOM 771 C C . LEU A 1 96 ? -5.911 -3.125 9.642 1.00 97.06 96 LEU A C 1
ATOM 773 O O . LEU A 1 96 ? -6.532 -3.620 10.584 1.00 97.06 96 LEU A O 1
ATOM 777 N N . SER A 1 97 ? -5.291 -1.948 9.764 1.00 95.94 97 SER A N 1
ATOM 778 C CA . SER A 1 97 ? -5.332 -1.151 10.994 1.00 95.94 97 SER A CA 1
ATOM 779 C C . SER A 1 97 ? -6.740 -0.626 11.308 1.00 95.94 97 SER A C 1
ATOM 781 O O . SER A 1 97 ? -7.160 -0.653 12.470 1.00 95.94 97 SER A O 1
ATOM 783 N N . LEU A 1 98 ? -7.487 -0.184 10.292 1.00 94.38 98 LEU A N 1
ATOM 784 C CA . LEU A 1 98 ? -8.867 0.284 10.442 1.00 94.38 98 LEU A CA 1
ATOM 785 C C . LEU A 1 98 ? -9.803 -0.862 10.847 1.00 94.38 98 LEU A C 1
ATOM 787 O O . LEU A 1 98 ? -10.589 -0.697 11.776 1.00 94.38 98 LEU A O 1
ATOM 791 N N . GLU A 1 99 ? -9.680 -2.035 10.231 1.00 92.94 99 GLU A N 1
ATOM 792 C CA . GLU A 1 99 ? -10.473 -3.226 10.575 1.00 92.94 99 GLU A CA 1
ATOM 793 C C . GLU A 1 99 ? -10.198 -3.701 12.016 1.00 92.94 99 GLU A C 1
ATOM 795 O O . GLU A 1 99 ? -11.121 -3.997 12.785 1.00 92.94 99 GLU A O 1
ATOM 800 N N . SER A 1 100 ? -8.930 -3.683 12.438 1.00 94.31 100 SER A N 1
ATOM 801 C CA . SER A 1 100 ? -8.547 -3.960 13.830 1.00 94.31 100 SER A CA 1
ATOM 802 C C . SER A 1 100 ? -9.125 -2.925 14.808 1.00 94.31 100 SER A C 1
ATOM 804 O O . SER A 1 100 ? -9.678 -3.273 15.858 1.00 94.31 100 SER A O 1
ATOM 806 N N . SER A 1 101 ? -9.082 -1.641 14.437 1.00 90.56 101 SER A N 1
ATOM 807 C CA . SER A 1 101 ? -9.670 -0.553 15.228 1.00 90.56 101 SER A CA 1
ATOM 808 C C . SER A 1 101 ? -11.188 -0.690 15.349 1.00 90.56 101 SER A C 1
ATOM 810 O O . SER A 1 101 ? -11.736 -0.436 16.420 1.00 90.56 101 SER A O 1
ATOM 812 N N . GLN A 1 102 ? -11.872 -1.142 14.294 1.00 89.06 102 GLN A N 1
ATOM 813 C CA . GLN A 1 102 ? -13.309 -1.419 14.323 1.00 89.06 102 GLN A CA 1
ATOM 814 C C . GLN A 1 102 ? -13.644 -2.513 15.337 1.00 89.06 102 GLN A C 1
ATOM 816 O O . GLN A 1 102 ? -14.532 -2.339 16.170 1.00 89.06 102 GLN A O 1
ATOM 821 N N . THR A 1 103 ? -12.899 -3.617 15.301 1.00 90.56 103 THR A N 1
ATOM 822 C CA . THR A 1 103 ? -13.079 -4.739 16.234 1.00 90.56 103 THR A CA 1
ATOM 823 C C . THR A 1 103 ? -12.830 -4.297 17.676 1.00 90.56 103 THR A C 1
ATOM 825 O O . THR A 1 103 ? -13.623 -4.584 18.574 1.00 90.56 103 THR A O 1
ATOM 828 N N . THR A 1 104 ? -11.767 -3.520 17.891 1.00 91.38 104 THR A N 1
ATOM 829 C CA . THR A 1 104 ? -11.435 -2.952 19.203 1.00 91.38 104 THR A CA 1
ATOM 830 C C . THR A 1 104 ? -12.539 -2.019 19.701 1.00 91.38 104 THR A C 1
ATOM 832 O O . THR A 1 104 ? -12.922 -2.090 20.867 1.00 91.38 104 THR A O 1
ATOM 835 N N . ALA A 1 105 ? -13.101 -1.178 18.829 1.00 89.81 105 ALA A N 1
ATOM 836 C CA . ALA A 1 105 ? -14.191 -0.276 19.186 1.00 89.81 105 ALA A CA 1
ATOM 837 C C . ALA A 1 105 ? -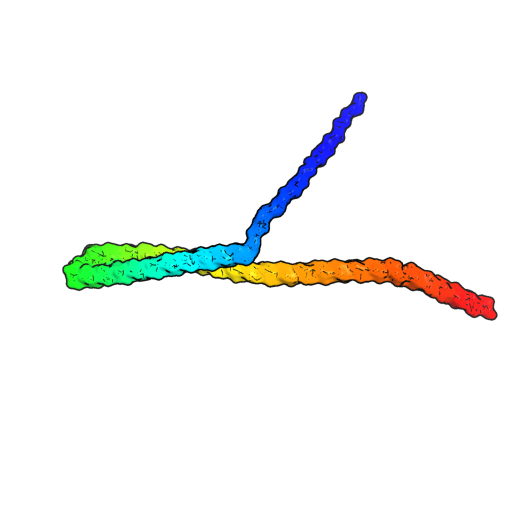15.444 -1.038 19.645 1.00 89.81 105 ALA A C 1
ATOM 839 O O . ALA A 1 105 ? -16.042 -0.662 20.652 1.00 89.81 105 ALA A O 1
ATOM 840 N N . VAL A 1 106 ? -15.807 -2.131 18.965 1.00 91.00 106 VAL A N 1
ATOM 841 C CA . VAL A 1 106 ? -16.931 -2.995 19.369 1.00 91.00 106 VAL A CA 1
ATOM 842 C C . VAL A 1 106 ? -16.681 -3.613 20.746 1.00 91.00 106 VAL A C 1
ATOM 844 O O . VAL A 1 106 ? -17.555 -3.560 21.611 1.00 91.00 106 VAL A O 1
ATOM 847 N N . ALA A 1 107 ? -15.478 -4.140 20.990 1.00 92.94 107 ALA A N 1
ATOM 848 C CA . ALA A 1 107 ? -15.122 -4.710 22.289 1.00 92.94 107 ALA A CA 1
ATOM 849 C C . ALA A 1 107 ? -15.196 -3.663 23.414 1.00 92.94 107 ALA A C 1
ATOM 851 O O . ALA A 1 107 ? -15.791 -3.912 24.462 1.00 92.94 107 ALA A O 1
ATOM 852 N N . VAL A 1 108 ? -14.656 -2.462 23.184 1.00 93.81 108 VAL A N 1
ATOM 853 C CA . VAL A 1 108 ? -14.709 -1.355 24.152 1.00 93.81 108 VAL A CA 1
ATOM 854 C C . VAL A 1 108 ? -16.150 -0.915 24.421 1.00 93.81 108 VAL A C 1
ATOM 856 O O . VAL A 1 108 ? -16.496 -0.652 25.571 1.00 93.81 108 VAL A O 1
ATOM 859 N N . GLN A 1 109 ? -17.012 -0.871 23.402 1.00 93.81 109 GLN A N 1
ATOM 860 C CA . GLN A 1 109 ? -18.433 -0.563 23.582 1.00 93.81 109 GLN A CA 1
ATOM 861 C C . GLN A 1 109 ? -19.145 -1.616 24.441 1.00 93.81 109 GLN A C 1
ATOM 863 O O . GLN A 1 109 ? -19.893 -1.245 25.346 1.00 93.81 109 GLN A O 1
ATOM 868 N N . ALA A 1 110 ? -18.885 -2.906 24.212 1.00 94.88 110 ALA A N 1
ATOM 869 C CA . ALA A 1 110 ? -19.441 -3.984 25.030 1.00 94.88 110 ALA A CA 1
ATOM 870 C C . ALA A 1 110 ? -18.961 -3.899 26.491 1.00 94.88 110 ALA A C 1
ATOM 872 O O . ALA A 1 110 ? -19.767 -4.001 27.417 1.00 94.88 110 ALA A O 1
ATOM 873 N N . LEU A 1 111 ? -17.670 -3.626 26.709 1.00 93.81 111 LEU A N 1
ATOM 874 C CA . LEU A 1 111 ? -17.117 -3.406 28.049 1.00 93.81 111 LEU A CA 1
ATOM 875 C C . LEU A 1 111 ? -17.761 -2.199 28.740 1.00 93.81 111 LEU A C 1
ATOM 877 O O . LEU A 1 111 ? -18.125 -2.289 29.909 1.00 93.81 111 LEU A O 1
ATOM 881 N N . ALA A 1 112 ? -17.948 -1.086 28.027 1.00 93.88 112 ALA A N 1
ATOM 882 C CA . ALA A 1 112 ? -18.590 0.105 28.575 1.00 93.88 112 ALA A CA 1
ATOM 883 C C . ALA A 1 112 ? -20.041 -0.169 29.006 1.00 93.88 112 ALA A C 1
ATOM 885 O O . ALA A 1 112 ? -20.464 0.288 30.070 1.00 93.88 112 ALA A O 1
ATOM 886 N N . GLN A 1 113 ? -20.785 -0.953 28.219 1.00 95.50 113 GLN A N 1
ATOM 887 C CA . GLN A 1 113 ? -22.135 -1.393 28.583 1.00 95.50 113 GLN A CA 1
ATOM 888 C C . GLN A 1 113 ? -22.119 -2.290 29.827 1.00 95.50 113 GLN A C 1
ATOM 890 O O . GLN A 1 113 ? -22.899 -2.054 30.748 1.00 95.50 113 GLN A O 1
ATOM 895 N N . GLY A 1 114 ? -21.198 -3.258 29.898 1.00 94.75 114 GLY A N 1
ATOM 896 C CA . GLY A 1 114 ? -21.035 -4.129 31.065 1.00 94.75 114 GLY A CA 1
ATOM 897 C C . GLY A 1 114 ? -20.700 -3.355 32.341 1.00 94.75 114 GLY A C 1
ATOM 898 O O . GLY A 1 114 ? -21.345 -3.551 33.368 1.00 94.75 114 GLY A O 1
ATOM 899 N N . VAL A 1 115 ? -19.761 -2.407 32.267 1.00 95.12 115 VAL A N 1
ATOM 900 C CA . VAL A 1 115 ? -19.410 -1.525 33.394 1.00 95.12 115 VAL A CA 1
ATOM 901 C C . VAL A 1 115 ? -20.611 -0.681 33.825 1.00 95.12 115 VAL A C 1
ATOM 903 O O . VAL A 1 115 ? -20.855 -0.527 35.021 1.00 95.12 115 VAL A O 1
ATOM 906 N N . SER A 1 116 ? -21.386 -0.149 32.874 1.00 94.44 116 SER A N 1
ATOM 907 C CA . SER A 1 116 ? -22.602 0.608 33.191 1.00 94.44 116 SER A CA 1
ATOM 908 C C . SER A 1 116 ? -23.640 -0.259 33.906 1.00 94.44 116 SER A C 1
ATOM 910 O O . SER A 1 116 ? -24.179 0.169 34.923 1.00 94.44 116 SER A O 1
ATOM 912 N N . ALA A 1 117 ? -23.893 -1.475 33.416 1.00 94.75 117 ALA A N 1
ATOM 913 C CA . ALA A 1 117 ? -24.830 -2.411 34.033 1.00 94.75 117 ALA A CA 1
ATOM 914 C C . ALA A 1 117 ? -24.376 -2.821 35.443 1.00 94.75 117 ALA A C 1
ATOM 916 O O . ALA A 1 117 ? -25.167 -2.788 36.383 1.00 94.75 117 ALA A O 1
ATOM 917 N N . GLN A 1 118 ? -23.085 -3.122 35.616 1.00 91.56 118 GLN A N 1
ATOM 918 C CA . GLN A 1 118 ? -22.503 -3.446 36.918 1.00 91.56 118 GLN A CA 1
ATOM 919 C C . GLN A 1 118 ? -22.630 -2.278 37.900 1.00 91.56 118 GLN A C 1
ATOM 921 O O . GLN A 1 118 ? -22.949 -2.483 39.068 1.00 91.56 118 GLN A O 1
ATOM 926 N N . LYS A 1 119 ? -22.428 -1.039 37.435 1.00 92.81 119 LYS A N 1
ATOM 927 C CA . LYS A 1 119 ? -22.619 0.153 38.265 1.00 92.81 119 LYS A CA 1
ATOM 928 C C . LYS A 1 119 ? -24.069 0.290 38.729 1.00 92.81 119 LYS A C 1
ATOM 930 O O . LYS A 1 119 ? -24.284 0.571 39.903 1.00 92.81 119 LYS A O 1
ATOM 935 N N . THR A 1 120 ? -25.039 0.079 37.841 1.00 92.38 120 THR A N 1
ATOM 936 C CA . THR A 1 120 ? -26.465 0.112 38.196 1.00 92.38 120 THR A CA 1
ATOM 937 C C . THR A 1 120 ? -26.817 -0.980 39.203 1.00 92.38 120 THR A C 1
ATOM 939 O O . THR A 1 120 ? -27.454 -0.681 40.207 1.00 92.38 120 THR A O 1
ATOM 942 N N . MET A 1 121 ? -26.345 -2.212 38.995 1.00 87.81 121 MET A N 1
ATOM 943 C CA . MET A 1 121 ? -26.574 -3.318 39.929 1.00 87.81 121 MET A CA 1
ATOM 944 C C . MET A 1 121 ? -25.967 -3.028 41.307 1.00 87.81 121 MET A C 1
ATOM 946 O O . MET A 1 121 ? -26.633 -3.184 42.322 1.00 87.81 121 MET A O 1
ATOM 950 N N . ASN A 1 122 ? -24.727 -2.532 41.353 1.00 86.69 122 ASN A N 1
ATOM 951 C CA . ASN A 1 122 ? -24.081 -2.163 42.611 1.00 86.69 122 ASN A CA 1
ATOM 952 C C . ASN A 1 122 ? -24.819 -1.028 43.329 1.00 86.69 122 ASN A C 1
ATOM 954 O O . ASN A 1 122 ? -24.838 -1.008 44.552 1.00 86.69 122 ASN A O 1
ATOM 958 N N . GLN A 1 123 ? -25.408 -0.080 42.594 1.00 86.12 123 GLN A N 1
ATOM 959 C CA . GLN A 1 123 ? -26.237 0.973 43.183 1.00 86.12 123 GLN A CA 1
ATOM 960 C C . GLN A 1 123 ? -27.534 0.412 43.771 1.00 86.12 123 GLN A C 1
ATOM 962 O O . GLN A 1 123 ? -27.865 0.781 44.888 1.00 86.12 123 GLN A O 1
ATOM 967 N N . GLN A 1 124 ? -28.222 -0.493 43.067 1.00 80.38 124 GLN A N 1
ATOM 968 C CA . GLN A 1 124 ? -29.426 -1.162 43.578 1.00 80.38 124 GLN A CA 1
ATOM 969 C C . GLN A 1 124 ? -29.130 -1.962 44.852 1.00 80.38 124 GLN A C 1
ATOM 971 O O . GLN A 1 124 ? -29.789 -1.760 45.862 1.00 80.38 124 GLN A O 1
ATOM 976 N N . LEU A 1 125 ? -28.068 -2.777 44.856 1.00 77.38 125 LEU A N 1
ATOM 977 C CA . LEU A 1 125 ? -27.663 -3.541 46.043 1.00 77.38 125 LEU A CA 1
ATOM 978 C C . LEU A 1 125 ? -27.345 -2.646 47.252 1.00 77.38 125 LEU A C 1
ATOM 980 O O . LEU A 1 125 ? -27.618 -3.040 48.378 1.00 77.38 125 LEU A O 1
ATOM 984 N N . ASN A 1 126 ? -26.756 -1.466 47.032 1.00 72.38 126 ASN A N 1
ATOM 985 C CA . ASN A 1 126 ? -26.429 -0.529 48.112 1.00 72.38 126 ASN A CA 1
ATOM 986 C C . ASN A 1 126 ? -27.669 0.176 48.684 1.00 72.38 126 ASN A C 1
ATOM 988 O O . ASN A 1 126 ? -27.629 0.608 49.828 1.00 72.38 126 ASN A O 1
ATOM 992 N N . ILE A 1 127 ? -28.716 0.355 47.872 1.00 62.09 127 ILE A N 1
ATOM 993 C CA . ILE A 1 127 ? -29.941 1.068 48.257 1.00 62.09 127 ILE A CA 1
ATOM 994 C C . ILE A 1 127 ? -30.921 0.116 48.943 1.00 62.09 127 ILE A C 1
ATOM 996 O O . ILE A 1 127 ? -31.453 0.464 49.986 1.00 62.09 127 ILE A O 1
ATOM 1000 N N . ASP A 1 128 ? -31.130 -1.077 48.385 1.00 64.69 128 ASP A N 1
ATOM 1001 C CA . ASP A 1 128 ? -32.191 -1.972 48.859 1.00 64.69 128 ASP A CA 1
ATOM 1002 C C . ASP A 1 128 ? -31.720 -2.881 50.009 1.00 64.69 128 ASP A C 1
ATOM 1004 O O . ASP A 1 128 ? -32.497 -3.194 50.899 1.00 64.69 128 ASP A O 1
ATOM 1008 N N . ASN A 1 129 ? -30.440 -3.278 50.046 1.00 63.69 129 ASN A N 1
ATOM 1009 C CA . ASN A 1 129 ? -29.992 -4.330 50.970 1.00 63.69 129 ASN A CA 1
ATOM 1010 C C . ASN A 1 129 ? -29.194 -3.843 52.181 1.00 63.69 129 ASN A C 1
ATOM 1012 O O . ASN A 1 129 ? -28.845 -4.674 53.006 1.00 63.69 129 ASN A O 1
ATOM 1016 N N . ILE A 1 130 ? -28.808 -2.569 52.290 1.00 65.75 130 ILE A N 1
ATOM 1017 C CA . ILE A 1 130 ? -28.064 -2.113 53.481 1.00 65.75 130 ILE A CA 1
ATOM 1018 C C . ILE A 1 130 ? -29.016 -1.632 54.566 1.00 65.75 130 ILE A C 1
ATOM 1020 O O . ILE A 1 130 ? -28.814 -1.996 55.720 1.00 65.75 130 ILE A O 1
ATOM 1024 N N . ASP A 1 131 ? -30.044 -0.870 54.200 1.00 69.75 131 ASP A N 1
ATOM 1025 C CA . ASP A 1 131 ? -31.001 -0.341 55.171 1.00 69.75 131 ASP A CA 1
ATOM 1026 C C . ASP A 1 131 ? -31.840 -1.481 55.782 1.00 69.75 131 ASP A C 1
ATOM 1028 O O . ASP A 1 131 ? -31.873 -1.607 57.002 1.00 69.75 131 ASP A O 1
ATOM 1032 N N . GLU A 1 132 ? -32.386 -2.397 54.965 1.00 75.50 132 GLU A N 1
ATOM 1033 C CA . GLU A 1 132 ? -33.105 -3.584 55.475 1.00 75.50 132 GLU A CA 1
ATOM 1034 C C . GLU A 1 132 ? -32.199 -4.528 56.281 1.00 75.50 132 GLU A C 1
ATOM 1036 O O . GLU A 1 132 ? -32.593 -5.014 57.335 1.00 75.50 132 GLU A O 1
ATOM 1041 N N . LEU A 1 133 ? -30.955 -4.764 55.848 1.00 73.94 133 LEU A N 1
ATOM 1042 C CA . LEU A 1 133 ? -30.036 -5.646 56.580 1.00 73.94 133 LEU A CA 1
ATOM 1043 C C . LEU A 1 133 ? -29.574 -5.031 57.912 1.00 73.94 133 LEU A C 1
ATOM 1045 O O . LEU A 1 133 ? -29.329 -5.764 58.867 1.00 73.94 133 LEU A O 1
ATOM 1049 N N . MET A 1 134 ? -29.424 -3.703 57.990 1.00 71.81 134 MET A N 1
ATOM 1050 C CA . MET A 1 134 ? -29.115 -3.013 59.246 1.00 71.81 134 MET A CA 1
ATOM 1051 C C . MET A 1 134 ? -30.296 -3.048 60.214 1.00 71.81 134 MET A C 1
ATOM 1053 O O . MET A 1 134 ? -30.068 -3.280 61.403 1.00 71.81 134 MET A O 1
ATOM 1057 N N . ASP A 1 135 ? -31.520 -2.874 59.715 1.00 80.19 135 ASP A N 1
ATOM 1058 C CA . ASP A 1 135 ? -32.736 -2.998 60.523 1.00 80.19 135 ASP A CA 1
ATOM 1059 C C . ASP A 1 135 ? -32.915 -4.439 61.035 1.00 80.19 135 ASP A C 1
ATOM 1061 O O . ASP A 1 135 ? -33.054 -4.633 62.242 1.00 80.19 135 ASP A O 1
ATOM 1065 N N . ASP A 1 136 ? -32.773 -5.459 60.179 1.00 80.19 136 ASP A N 1
ATOM 1066 C CA . ASP A 1 136 ? -32.835 -6.876 60.578 1.00 80.19 136 ASP A CA 1
ATOM 1067 C C . ASP A 1 136 ? -31.742 -7.246 61.602 1.00 80.19 136 ASP A C 1
ATOM 1069 O O . ASP A 1 136 ? -31.964 -8.030 62.532 1.00 80.19 136 ASP A O 1
ATOM 1073 N N . MET A 1 137 ? -30.533 -6.687 61.455 1.00 76.31 137 MET A N 1
ATOM 1074 C CA . MET A 1 137 ? -29.446 -6.885 62.419 1.00 76.31 137 MET A CA 1
ATOM 1075 C C . MET A 1 137 ? -29.740 -6.221 63.766 1.00 76.31 137 MET A C 1
ATOM 1077 O O . MET A 1 137 ? -29.422 -6.804 64.805 1.00 76.31 137 MET A O 1
ATOM 1081 N N . ALA A 1 138 ? -30.317 -5.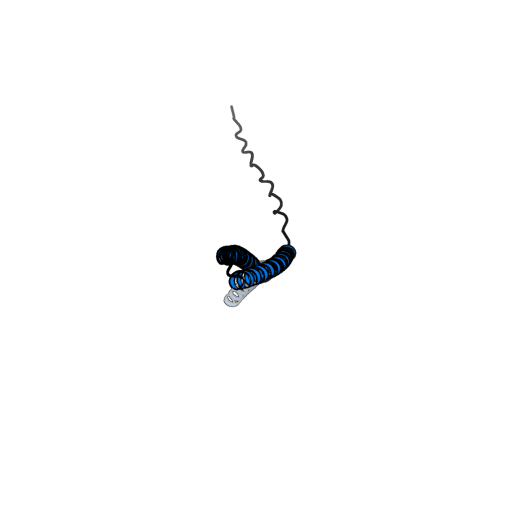018 63.763 1.00 78.19 138 ALA A N 1
ATOM 1082 C CA . ALA A 1 138 ? -30.724 -4.334 64.985 1.00 78.19 138 ALA A CA 1
ATOM 1083 C C . ALA A 1 138 ? -31.830 -5.120 65.703 1.00 78.19 138 ALA A C 1
ATOM 1085 O O . ALA A 1 138 ? -31.711 -5.375 66.901 1.00 78.19 138 ALA A O 1
ATOM 1086 N N . GLU A 1 139 ? -32.828 -5.606 64.959 1.00 83.31 139 GLU A N 1
ATOM 1087 C CA . GLU A 1 139 ? -33.895 -6.453 65.496 1.00 83.31 139 GLU A CA 1
ATOM 1088 C C . GLU A 1 139 ? -33.339 -7.749 66.107 1.00 83.31 139 GLU A C 1
ATOM 1090 O O . GLU A 1 139 ? -33.702 -8.115 67.225 1.00 83.31 139 GLU A O 1
ATOM 1095 N N . GLN A 1 140 ? -32.394 -8.426 65.439 1.00 77.94 140 GLN A N 1
ATOM 1096 C CA . GLN A 1 140 ? -31.741 -9.610 66.012 1.00 77.94 140 GLN A CA 1
ATOM 1097 C C . GLN A 1 140 ? -30.926 -9.308 67.274 1.00 77.94 140 GLN A C 1
ATOM 1099 O O . GLN A 1 140 ? -30.900 -10.131 68.195 1.00 77.94 140 GLN A O 1
ATOM 1104 N N . GLN A 1 141 ? -30.233 -8.170 67.319 1.00 77.69 141 GLN A N 1
ATOM 1105 C CA . GLN A 1 141 ? -29.439 -7.769 68.477 1.00 77.69 141 GLN A CA 1
ATOM 1106 C C . GLN A 1 141 ? -30.339 -7.489 69.688 1.00 77.69 141 GLN A C 1
ATOM 1108 O O . GLN A 1 141 ? -30.016 -7.914 70.801 1.00 77.69 141 GLN A O 1
ATOM 1113 N N . ASP A 1 142 ? -31.478 -6.834 69.472 1.00 78.50 142 ASP A N 1
ATOM 1114 C CA . ASP A 1 142 ? -32.479 -6.578 70.507 1.00 78.50 142 ASP A CA 1
ATOM 1115 C C . ASP A 1 142 ? -33.127 -7.877 70.992 1.00 78.50 142 ASP A C 1
ATOM 1117 O O . ASP A 1 142 ? -33.215 -8.104 72.200 1.00 78.50 142 ASP A O 1
ATOM 1121 N N . LEU A 1 143 ? -33.456 -8.793 70.076 1.00 76.50 143 LEU A N 1
ATOM 1122 C CA . LEU A 1 143 ? -34.001 -10.108 70.419 1.00 76.50 143 LEU A CA 1
ATOM 1123 C C . LEU A 1 143 ? -33.013 -10.940 71.258 1.00 76.50 143 LEU A C 1
ATOM 1125 O O . LEU A 1 143 ? -33.405 -11.591 72.227 1.00 76.50 143 LEU A O 1
ATOM 1129 N N . GLN A 1 144 ? -31.714 -10.898 70.939 1.00 71.31 144 GLN A N 1
ATOM 1130 C CA . GLN A 1 144 ? -30.678 -11.542 71.758 1.00 71.31 144 GLN A CA 1
ATOM 1131 C C . GLN A 1 144 ? -30.557 -10.919 73.154 1.00 71.31 144 GLN A C 1
ATOM 1133 O O . GLN A 1 144 ? -30.382 -11.643 74.137 1.00 71.31 144 GLN A O 1
ATOM 1138 N N . ASN A 1 145 ? -30.650 -9.593 73.257 1.00 74.75 145 ASN A N 1
ATOM 1139 C CA . ASN A 1 145 ? -30.579 -8.888 74.535 1.00 74.75 145 ASN A CA 1
ATOM 1140 C C . ASN A 1 145 ? -31.804 -9.167 75.418 1.00 74.75 145 ASN A C 1
ATOM 1142 O O . ASN A 1 145 ? -31.658 -9.266 76.636 1.00 74.75 145 ASN A O 1
ATOM 1146 N N . GLU A 1 146 ? -32.988 -9.319 74.822 1.00 65.94 146 GLU A N 1
ATOM 1147 C CA . GLU A 1 146 ? -34.226 -9.656 75.528 1.00 65.94 146 GLU A CA 1
ATOM 1148 C C . GLU A 1 146 ? -34.201 -11.106 76.039 1.00 65.94 146 GLU A C 1
ATOM 1150 O O . GLU A 1 146 ? -34.488 -11.350 77.209 1.00 65.94 146 GLU A O 1
ATOM 1155 N N . VAL A 1 147 ? -33.735 -12.062 75.224 1.00 67.50 147 VAL A N 1
ATOM 1156 C CA . VAL A 1 147 ? -33.534 -13.464 75.648 1.00 67.50 147 VAL A CA 1
ATOM 1157 C C . VAL A 1 147 ? -32.497 -13.581 76.768 1.00 67.50 147 VAL A C 1
ATOM 1159 O O . VAL A 1 147 ? -32.637 -14.431 77.639 1.00 67.50 147 VAL A O 1
ATOM 1162 N N . SER A 1 148 ? -31.467 -12.731 76.777 1.00 65.00 148 SER A N 1
ATOM 1163 C CA . SER A 1 148 ? -30.460 -12.722 77.845 1.00 65.00 148 SER A CA 1
ATOM 1164 C C . SER A 1 148 ? -30.939 -12.064 79.153 1.00 65.00 148 SER A C 1
ATOM 1166 O O . S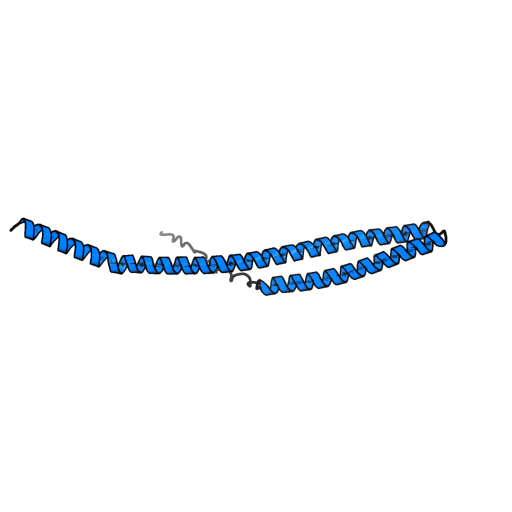ER A 1 148 ? -30.215 -12.147 80.148 1.00 65.00 148 SER A O 1
ATOM 1168 N N . GLN A 1 149 ? -32.095 -11.387 79.161 1.00 58.09 149 GLN A N 1
ATOM 1169 C CA . GLN A 1 149 ? -32.692 -10.740 80.343 1.00 58.09 149 GLN A CA 1
ATOM 1170 C C . GLN A 1 149 ? -33.880 -11.514 80.944 1.00 58.09 149 GLN A C 1
ATOM 1172 O O . GLN A 1 149 ? -34.428 -11.081 81.961 1.00 58.09 149 GLN A O 1
ATOM 1177 N N . VAL A 1 150 ? -34.247 -12.656 80.352 1.00 50.97 150 VAL A N 1
ATOM 1178 C CA . VAL A 1 150 ? -35.192 -13.649 80.897 1.00 50.97 150 VAL A CA 1
ATOM 1179 C C . VAL A 1 150 ? -34.421 -14.766 81.595 1.00 50.97 150 VAL A C 1
ATOM 1181 O O . VAL A 1 150 ? -34.861 -15.174 82.694 1.00 50.97 150 VAL A O 1
#

pLDDT: mean 84.97, std 18.31, range [42.69, 98.75]

Foldseek 3Di:
DDDDPDDPPPPPPPDDPDPPPDLVNLLVVLVVLLVVLVVVLVVLVVLLVVLCVQLVVCVVVVNNVRSVVSVVVSVVSVVVNVVSVVVSVVSVVVSVVSVVVVVVVVVVVVVVVVVVVVVVVVVVCVPPPPVVVVVVVVVVVVVVVVVVVD